Protein AF-A0A7V5WJ89-F1 (afdb_monomer)

Mean predicted aligned error: 8.5 Å

Foldseek 3Di:
DPDQDWWWDADPVPRDIDTDSQKDWPDWPQWDQPPVRDTATQTKMWHPAADPPPRHIDIDGPRPIDRPPPPDPPDD

Structure (mmCIF, N/CA/C/O backbone):
data_AF-A0A7V5WJ89-F1
#
_entry.id   AF-A0A7V5WJ89-F1
#
loop_
_atom_site.group_PDB
_atom_site.id
_atom_site.type_symbol
_atom_site.label_atom_id
_atom_site.label_alt_id
_atom_site.label_comp_id
_atom_site.label_asym_id
_atom_site.label_entity_id
_atom_site.label_seq_id
_atom_site.pdbx_PDB_ins_code
_atom_site.Cartn_x
_atom_site.Cartn_y
_atom_site.Cartn_z
_atom_site.occupancy
_atom_site.B_iso_or_equiv
_atom_site.auth_seq_id
_atom_site.auth_comp_id
_atom_site.auth_asym_id
_atom_site.auth_atom_id
_atom_site.pdbx_PDB_model_num
ATOM 1 N N . MET A 1 1 ? 3.621 22.535 5.604 1.00 38.34 1 MET A N 1
ATOM 2 C CA . MET A 1 1 ? 2.371 21.743 5.652 1.00 38.34 1 MET A CA 1
ATOM 3 C C . MET A 1 1 ? 2.572 20.523 4.763 1.00 38.34 1 MET A C 1
ATOM 5 O O . MET A 1 1 ? 2.707 20.698 3.560 1.00 38.34 1 MET A O 1
ATOM 9 N N . ALA A 1 2 ? 2.721 19.322 5.327 1.00 46.38 2 ALA A N 1
ATOM 10 C CA . ALA A 1 2 ? 2.906 18.112 4.524 1.00 46.38 2 ALA A CA 1
ATOM 11 C C . ALA A 1 2 ? 1.566 17.743 3.871 1.00 46.38 2 ALA A C 1
ATOM 13 O O . ALA A 1 2 ? 0.583 17.490 4.564 1.00 46.38 2 ALA A O 1
ATOM 14 N N . LYS A 1 3 ? 1.509 17.789 2.538 1.00 53.12 3 LYS A N 1
ATOM 15 C CA . LYS A 1 3 ? 0.321 17.430 1.760 1.00 53.12 3 LYS A CA 1
ATOM 16 C C . LYS A 1 3 ? 0.051 15.940 1.997 1.00 53.12 3 LYS A C 1
ATOM 18 O O . LYS A 1 3 ? 0.863 15.107 1.602 1.00 53.12 3 LYS A O 1
ATOM 23 N N . LYS A 1 4 ? -1.041 15.609 2.689 1.00 61.28 4 LYS A N 1
ATOM 24 C CA . LYS A 1 4 ? -1.432 14.218 2.932 1.00 61.28 4 LYS A CA 1
ATOM 25 C C . LYS A 1 4 ? -1.853 13.614 1.590 1.00 61.28 4 LYS A C 1
ATOM 27 O O . LYS A 1 4 ? -2.842 14.046 1.005 1.00 61.28 4 LYS A O 1
ATOM 32 N N . VAL A 1 5 ? -1.045 12.703 1.057 1.00 70.00 5 VAL A N 1
ATOM 33 C CA . VAL A 1 5 ? -1.351 11.987 -0.185 1.00 70.00 5 VAL A CA 1
ATOM 34 C C . VAL A 1 5 ? -2.213 10.782 0.164 1.00 70.00 5 VAL A C 1
ATOM 36 O O . VAL A 1 5 ? -1.755 9.857 0.829 1.00 70.00 5 VAL A O 1
ATOM 39 N N . ASN A 1 6 ? -3.481 10.822 -0.236 1.00 76.00 6 ASN A N 1
ATOM 40 C CA . ASN A 1 6 ? -4.375 9.677 -0.125 1.00 76.00 6 ASN A CA 1
ATOM 41 C C . ASN A 1 6 ? -4.192 8.821 -1.381 1.00 76.00 6 ASN A C 1
ATOM 43 O O . ASN A 1 6 ? -4.401 9.305 -2.495 1.00 76.00 6 ASN A O 1
ATOM 47 N N . PHE A 1 7 ? -3.780 7.570 -1.204 1.00 80.94 7 PHE A N 1
ATOM 48 C CA . PHE A 1 7 ? -3.758 6.579 -2.276 1.00 80.94 7 PHE A CA 1
ATOM 49 C C . PHE A 1 7 ? -5.019 5.725 -2.212 1.00 80.94 7 PHE A C 1
ATOM 51 O O . PHE A 1 7 ? -5.601 5.534 -1.143 1.00 80.94 7 PHE A O 1
ATOM 58 N N . LEU A 1 8 ? -5.438 5.225 -3.372 1.00 84.94 8 LEU A N 1
ATOM 59 C CA . LEU A 1 8 ? -6.558 4.302 -3.489 1.00 84.94 8 LEU A CA 1
ATOM 60 C C . LEU A 1 8 ? -6.034 2.871 -3.358 1.00 84.94 8 LEU A C 1
ATOM 62 O O . LEU A 1 8 ? -5.216 2.418 -4.159 1.00 84.94 8 LEU A O 1
ATOM 66 N N . PHE A 1 9 ? -6.526 2.172 -2.345 1.00 85.62 9 PHE A N 1
ATOM 67 C CA . PHE A 1 9 ? -6.233 0.779 -2.048 1.00 85.62 9 PHE A CA 1
ATOM 68 C C . PHE A 1 9 ? -7.457 -0.078 -2.347 1.00 85.62 9 PHE A C 1
ATOM 70 O O . PHE A 1 9 ? -8.590 0.353 -2.140 1.00 85.62 9 PHE A O 1
ATOM 77 N N . VAL A 1 10 ? -7.240 -1.307 -2.807 1.00 87.19 10 VAL A N 1
ATOM 78 C CA . VAL A 1 10 ? -8.319 -2.258 -3.101 1.00 87.19 10 VAL A CA 1
ATOM 79 C C . VAL A 1 10 ? -8.187 -3.443 -2.166 1.00 87.19 10 VAL A C 1
ATOM 81 O O . VAL A 1 10 ? -7.190 -4.148 -2.215 1.00 87.19 10 VAL A O 1
ATOM 84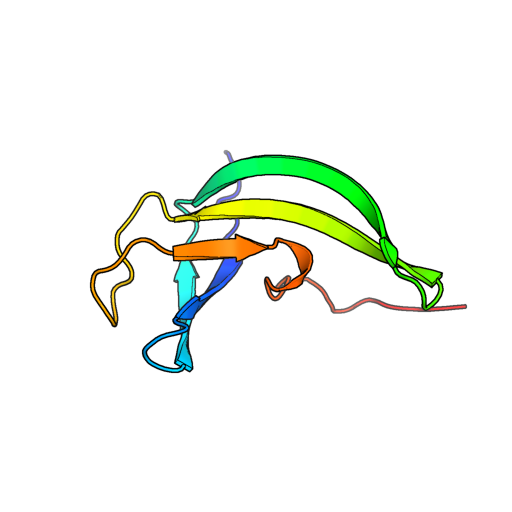 N N . CYS A 1 11 ? -9.177 -3.689 -1.312 1.00 88.25 11 CYS A N 1
ATOM 85 C CA . CYS A 1 11 ? -9.146 -4.853 -0.432 1.00 88.25 11 CYS A CA 1
ATOM 86 C C . CYS A 1 11 ? -9.218 -6.145 -1.273 1.00 88.25 11 CYS A C 1
ATOM 88 O O . CYS A 1 11 ? -10.225 -6.332 -1.953 1.00 88.25 11 CYS A O 1
ATOM 90 N N . PRO A 1 12 ? -8.223 -7.051 -1.227 1.00 84.62 12 PRO A N 1
ATOM 91 C CA . PRO A 1 12 ? -8.238 -8.285 -2.016 1.00 84.62 12 PRO A CA 1
ATOM 92 C C . PRO A 1 12 ? -9.302 -9.292 -1.551 1.00 84.62 12 PRO A C 1
ATOM 94 O O . PRO A 1 12 ? -9.789 -10.069 -2.363 1.00 84.62 12 PRO A O 1
ATOM 97 N N . ASP A 1 13 ? -9.700 -9.266 -0.272 1.00 87.44 13 ASP A N 1
ATOM 98 C CA . ASP A 1 13 ? -10.748 -10.151 0.258 1.00 87.44 13 ASP A CA 1
ATOM 99 C C . ASP A 1 13 ? -12.161 -9.712 -0.167 1.00 87.44 13 ASP A C 1
ATOM 101 O O . ASP A 1 13 ? -13.012 -10.547 -0.461 1.00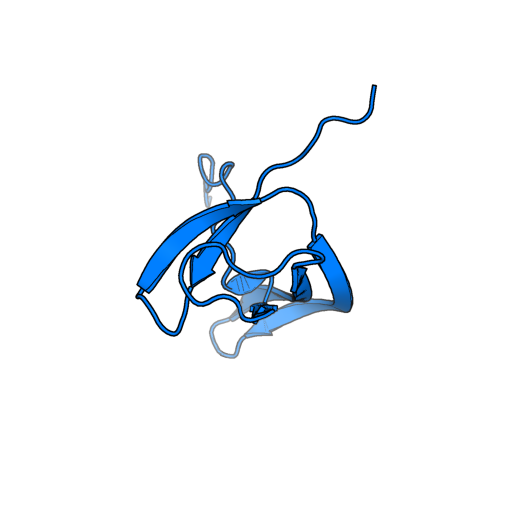 87.44 13 ASP A O 1
ATOM 105 N N . VAL A 1 14 ? -12.432 -8.401 -0.168 1.00 87.94 14 VAL A N 1
ATOM 106 C CA . VAL A 1 14 ? -13.788 -7.846 -0.383 1.00 87.94 14 VAL A CA 1
ATOM 107 C C . VAL A 1 14 ? -13.949 -7.236 -1.782 1.00 87.94 14 VAL A C 1
ATOM 109 O O . VAL A 1 14 ? -15.066 -7.004 -2.236 1.00 87.94 14 VAL A O 1
ATOM 112 N N . GLY A 1 15 ? -12.847 -6.930 -2.470 1.00 86.50 15 GLY A N 1
ATOM 113 C CA . GLY A 1 15 ? -12.829 -6.238 -3.763 1.00 86.50 15 GLY A CA 1
ATOM 114 C C . GLY A 1 15 ? -13.226 -4.759 -3.692 1.00 86.50 15 GLY A C 1
ATOM 115 O O . GLY A 1 15 ? -13.450 -4.131 -4.724 1.00 86.50 15 GLY A O 1
ATOM 116 N N . LYS A 1 16 ? -13.354 -4.184 -2.488 1.00 86.56 16 LYS A N 1
ATOM 117 C CA . LYS A 1 16 ? -13.752 -2.781 -2.300 1.00 86.56 16 LYS A CA 1
ATOM 118 C C . LYS A 1 16 ? -12.556 -1.841 -2.287 1.00 86.56 16 LYS A C 1
ATOM 120 O O . LYS A 1 16 ? -11.550 -2.110 -1.631 1.00 86.56 16 LYS A O 1
ATOM 125 N N . VAL A 1 17 ? -12.718 -0.712 -2.969 1.00 86.50 17 VAL A N 1
ATOM 126 C CA . VAL A 1 17 ? -11.738 0.376 -3.014 1.00 86.50 17 VAL A CA 1
ATOM 127 C C . VAL A 1 17 ? -11.946 1.313 -1.823 1.00 86.50 17 VAL A C 1
ATOM 129 O O . VAL A 1 17 ? -13.083 1.621 -1.466 1.00 86.50 17 VAL A O 1
ATOM 132 N N . PHE A 1 18 ? -10.858 1.767 -1.212 1.00 86.25 18 PHE A N 1
ATOM 133 C CA . PHE A 1 18 ? -10.844 2.788 -0.167 1.00 86.25 18 PHE A CA 1
ATOM 134 C C . PHE A 1 18 ? -9.625 3.688 -0.309 1.00 86.25 18 PHE A C 1
ATOM 136 O O . PHE A 1 18 ? -8.591 3.280 -0.830 1.00 86.25 18 PHE A O 1
ATOM 143 N N . GLU A 1 19 ? -9.737 4.912 0.190 1.00 86.00 19 GLU A N 1
ATOM 144 C CA . GLU A 1 19 ? -8.607 5.822 0.290 1.00 86.00 19 GLU A CA 1
ATOM 145 C C . GLU A 1 19 ? -7.922 5.689 1.652 1.00 86.00 19 GLU A C 1
ATOM 147 O O . GLU A 1 19 ? -8.579 5.627 2.690 1.00 86.00 19 GLU A O 1
ATOM 152 N N . SER A 1 20 ? -6.592 5.657 1.660 1.00 84.19 20 SER A N 1
ATOM 153 C CA . SER A 1 20 ? -5.818 5.805 2.891 1.00 84.19 20 SER A CA 1
ATOM 154 C C . SER A 1 20 ? -4.535 6.585 2.624 1.00 84.19 20 SER A C 1
ATOM 156 O O . SER A 1 20 ? -3.964 6.570 1.533 1.00 84.19 20 SER A O 1
ATOM 158 N N . SER A 1 21 ? -4.097 7.313 3.644 1.00 85.06 21 SER A N 1
ATOM 159 C CA . SER A 1 21 ? -2.800 7.993 3.687 1.00 85.06 21 SER A CA 1
ATOM 160 C C . SER A 1 21 ? -1.864 7.404 4.738 1.00 85.06 21 SER A C 1
ATOM 162 O O . SER A 1 21 ? -0.707 7.813 4.809 1.00 85.06 21 SER A O 1
ATOM 164 N N . ALA A 1 22 ? -2.338 6.463 5.559 1.00 85.94 22 ALA A N 1
ATOM 165 C CA . ALA A 1 22 ? -1.531 5.798 6.572 1.00 85.94 22 ALA A CA 1
ATOM 166 C C . ALA A 1 22 ? -0.941 4.516 5.979 1.00 85.94 22 ALA A C 1
ATOM 168 O O . ALA A 1 22 ? -1.441 3.410 6.184 1.00 85.94 22 ALA A O 1
ATOM 169 N N . PHE A 1 23 ? 0.125 4.679 5.199 1.00 86.62 23 PHE A N 1
ATOM 170 C CA . PHE A 1 23 ? 0.875 3.567 4.635 1.00 86.62 23 PHE A CA 1
ATOM 171 C C . PHE A 1 23 ? 2.374 3.765 4.838 1.00 86.62 23 PHE A C 1
ATOM 173 O O . PHE A 1 23 ? 2.881 4.886 4.874 1.00 86.62 23 PHE A O 1
ATOM 180 N N . SER A 1 24 ? 3.075 2.643 4.933 1.00 87.62 24 SER A N 1
ATOM 181 C CA . SER A 1 24 ? 4.521 2.569 5.096 1.00 87.62 24 SER A CA 1
ATOM 182 C C . SER A 1 24 ? 5.113 1.772 3.944 1.00 87.62 24 SER A C 1
ATOM 184 O O . SER A 1 24 ? 4.586 0.727 3.560 1.00 87.62 24 SER A O 1
ATOM 186 N N . ILE A 1 25 ? 6.214 2.258 3.378 1.00 88.00 25 ILE A N 1
ATOM 187 C CA . ILE A 1 25 ? 6.944 1.547 2.326 1.00 88.00 25 ILE A CA 1
ATOM 188 C C . ILE A 1 25 ? 7.762 0.443 3.000 1.00 88.00 25 ILE A C 1
ATOM 190 O O . ILE A 1 25 ? 8.648 0.733 3.798 1.00 88.00 25 ILE A O 1
ATOM 194 N N . LEU A 1 26 ? 7.446 -0.816 2.696 1.00 88.00 26 LEU A N 1
ATOM 195 C CA . LEU A 1 26 ? 8.183 -1.979 3.194 1.00 88.00 26 LEU A CA 1
ATOM 196 C C . LEU A 1 26 ? 9.449 -2.233 2.380 1.00 88.00 26 LEU A C 1
ATOM 198 O O . LEU A 1 26 ? 10.491 -2.566 2.932 1.00 88.00 26 LEU A O 1
ATOM 202 N N . GLU A 1 27 ? 9.354 -2.103 1.060 1.00 87.62 27 GLU A N 1
ATOM 203 C CA . GLU A 1 27 ? 10.460 -2.367 0.144 1.00 87.62 27 GLU A CA 1
ATOM 204 C C . GLU A 1 27 ? 10.343 -1.421 -1.049 1.00 87.62 27 GLU A C 1
ATOM 206 O O . GLU A 1 27 ? 9.243 -1.181 -1.540 1.00 87.62 27 GLU A O 1
ATOM 211 N N . ASN A 1 28 ? 11.457 -0.871 -1.522 1.00 87.31 28 ASN A N 1
ATOM 212 C CA . ASN A 1 28 ? 11.493 -0.053 -2.729 1.00 87.31 28 ASN A CA 1
ATOM 213 C C . ASN A 1 28 ? 12.710 -0.458 -3.556 1.00 87.31 28 ASN A C 1
ATOM 215 O O . ASN A 1 28 ? 13.840 -0.120 -3.205 1.00 87.31 28 ASN A O 1
ATOM 219 N N . ARG A 1 29 ? 12.471 -1.196 -4.639 1.00 83.31 29 ARG A N 1
ATOM 220 C CA . ARG A 1 29 ? 13.495 -1.620 -5.601 1.00 83.31 29 ARG A CA 1
ATOM 221 C C . ARG A 1 29 ? 13.621 -0.663 -6.786 1.00 83.31 29 ARG A C 1
ATOM 223 O O . ARG A 1 29 ? 14.403 -0.913 -7.696 1.00 83.31 29 ARG A O 1
ATOM 230 N N . GLY A 1 30 ? 12.897 0.455 -6.761 1.00 85.31 30 GLY A N 1
ATOM 231 C CA . GLY A 1 30 ? 12.885 1.440 -7.830 1.00 85.31 30 GLY A CA 1
ATOM 232 C C . GLY A 1 30 ? 12.049 0.997 -9.027 1.00 85.31 30 GLY A C 1
ATOM 233 O O . GLY A 1 30 ? 11.136 0.181 -8.919 1.00 85.31 30 GLY A O 1
ATOM 234 N N . VAL A 1 31 ? 12.319 1.603 -10.180 1.00 83.31 31 VAL A N 1
ATOM 235 C CA . VAL A 1 31 ? 11.591 1.30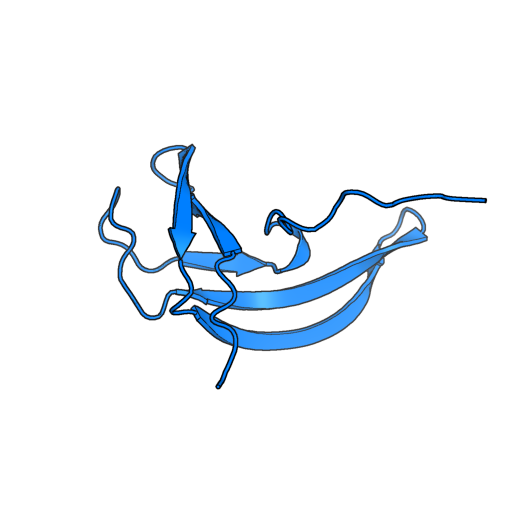9 -11.416 1.00 83.31 31 VAL A CA 1
ATOM 236 C C . VAL A 1 31 ? 12.206 0.082 -12.078 1.00 83.31 31 VAL A C 1
ATOM 238 O O . VAL A 1 31 ? 13.366 0.115 -12.484 1.00 83.31 31 VAL A O 1
ATOM 241 N N . VAL A 1 32 ? 11.413 -0.976 -12.214 1.00 85.44 32 VAL A N 1
ATOM 242 C CA . VAL A 1 32 ? 11.751 -2.169 -12.991 1.00 85.44 32 VAL A CA 1
ATOM 243 C C . VAL A 1 32 ? 11.090 -2.088 -14.359 1.00 85.44 32 VAL A C 1
ATOM 245 O O . VAL A 1 32 ? 10.020 -1.494 -14.519 1.00 85.44 32 VAL A O 1
ATOM 248 N N . ILE A 1 33 ? 11.754 -2.664 -15.352 1.00 84.06 33 ILE A N 1
ATOM 249 C CA . ILE A 1 33 ? 11.209 -2.811 -16.696 1.00 84.06 33 ILE A CA 1
ATOM 250 C C . ILE A 1 33 ? 10.655 -4.229 -16.781 1.00 84.06 33 ILE A C 1
ATOM 252 O O . ILE A 1 33 ? 11.401 -5.188 -16.593 1.00 84.06 33 ILE A O 1
ATOM 256 N N . ASP A 1 34 ? 9.351 -4.339 -16.999 1.00 79.44 34 ASP A N 1
ATOM 257 C CA . ASP A 1 34 ? 8.680 -5.614 -17.236 1.00 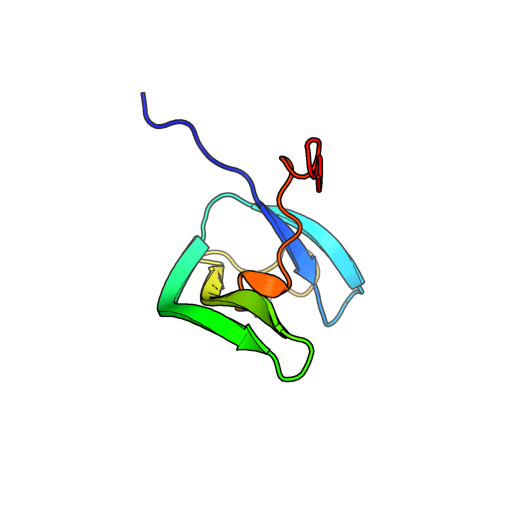79.44 34 ASP A CA 1
ATOM 258 C C . ASP A 1 34 ? 9.062 -6.186 -18.616 1.00 79.44 34 ASP A C 1
ATOM 260 O O . ASP A 1 34 ? 9.551 -5.456 -19.482 1.00 79.44 34 ASP A O 1
ATOM 264 N N . GLU A 1 35 ? 8.817 -7.475 -18.852 1.00 78.69 35 GLU A N 1
ATOM 265 C CA . GLU A 1 35 ? 9.115 -8.166 -20.118 1.00 78.69 35 GLU A CA 1
ATOM 266 C C . GLU A 1 35 ? 8.476 -7.483 -21.342 1.00 78.69 35 GLU A C 1
ATOM 268 O O . GLU A 1 35 ? 9.022 -7.543 -22.443 1.00 78.69 35 GLU A O 1
ATOM 273 N N . GLY A 1 36 ? 7.369 -6.753 -21.152 1.00 79.62 36 GLY A N 1
ATOM 274 C CA . GLY A 1 36 ? 6.743 -5.924 -22.191 1.00 79.62 36 GLY A CA 1
ATOM 275 C C . GLY A 1 36 ? 7.415 -4.568 -22.464 1.00 79.62 36 GLY A C 1
ATOM 276 O O . GLY A 1 36 ? 6.885 -3.779 -23.244 1.00 79.62 36 GLY A O 1
ATOM 277 N N . GLY A 1 37 ? 8.531 -4.242 -21.805 1.00 83.12 37 GLY A N 1
ATOM 278 C CA . GLY A 1 37 ? 9.197 -2.934 -21.892 1.00 83.12 37 GLY A CA 1
ATOM 279 C C . GLY A 1 37 ? 8.535 -1.831 -21.053 1.00 83.12 37 GLY A C 1
ATOM 280 O O . GLY A 1 37 ? 8.945 -0.668 -21.112 1.00 83.12 37 GLY A O 1
ATOM 281 N N . ASN A 1 38 ? 7.523 -2.178 -20.255 1.00 80.50 38 ASN A N 1
ATOM 282 C CA . ASN A 1 38 ? 6.794 -1.233 -19.414 1.00 80.50 38 ASN A CA 1
ATOM 283 C C . ASN A 1 38 ? 7.590 -0.906 -18.151 1.00 80.50 38 ASN A C 1
ATOM 285 O O . ASN A 1 38 ? 8.090 -1.794 -17.469 1.00 80.50 38 ASN A O 1
ATOM 289 N N . LYS A 1 39 ? 7.678 0.382 -17.813 1.00 81.00 39 LYS A N 1
ATOM 290 C CA . LYS A 1 39 ? 8.328 0.851 -16.586 1.00 81.00 39 LYS A CA 1
ATOM 291 C C . LYS A 1 39 ? 7.328 0.837 -15.437 1.00 81.00 39 LYS A C 1
ATOM 293 O O . LYS A 1 39 ? 6.394 1.635 -15.425 1.00 81.00 39 LYS A O 1
ATOM 298 N N . THR A 1 40 ? 7.558 -0.021 -14.456 1.00 80.12 40 THR A N 1
ATOM 299 C CA . THR A 1 40 ? 6.724 -0.162 -13.256 1.00 80.12 40 THR A CA 1
ATOM 300 C C . THR A 1 40 ? 7.546 0.064 -11.998 1.00 80.12 40 THR A C 1
ATOM 302 O O . THR A 1 40 ? 8.705 -0.331 -11.928 1.00 80.12 40 THR A O 1
ATOM 305 N N . LEU A 1 41 ? 6.963 0.711 -10.991 1.00 82.56 41 LEU A N 1
ATOM 306 C CA . LEU A 1 41 ? 7.638 0.942 -9.716 1.00 82.56 41 LEU A CA 1
ATOM 307 C C . LEU A 1 41 ? 7.528 -0.311 -8.836 1.00 82.56 41 LEU A C 1
ATOM 309 O O . LEU A 1 41 ? 6.481 -0.559 -8.237 1.00 82.56 41 LEU A O 1
ATOM 313 N N . ASP A 1 42 ? 8.614 -1.076 -8.716 1.00 84.50 42 ASP A N 1
ATOM 314 C CA . ASP A 1 42 ? 8.688 -2.230 -7.817 1.00 84.50 42 ASP A CA 1
ATOM 315 C C . ASP A 1 42 ? 8.924 -1.758 -6.380 1.00 84.50 42 ASP A C 1
ATOM 317 O O . ASP A 1 42 ? 10.017 -1.810 -5.819 1.00 84.50 42 ASP A O 1
ATOM 321 N N . ALA A 1 43 ? 7.866 -1.226 -5.785 1.00 86.94 43 ALA A N 1
ATOM 322 C CA . ALA A 1 43 ? 7.818 -0.916 -4.370 1.00 86.94 43 ALA A CA 1
ATOM 323 C C . ALA A 1 43 ? 6.651 -1.657 -3.726 1.00 86.94 43 ALA A C 1
ATOM 325 O O . ALA A 1 43 ? 5.594 -1.818 -4.330 1.00 86.94 43 ALA A O 1
ATOM 326 N N . LYS A 1 44 ? 6.832 -2.105 -2.489 1.00 89.81 44 LYS A N 1
ATOM 327 C CA . LYS A 1 44 ? 5.789 -2.690 -1.653 1.00 89.81 44 LYS A CA 1
ATOM 328 C C . LYS A 1 44 ? 5.466 -1.723 -0.540 1.00 89.81 44 LYS A C 1
ATOM 330 O O . LYS A 1 44 ? 6.361 -1.254 0.162 1.00 89.81 44 LYS A O 1
ATOM 335 N N . VAL A 1 45 ? 4.186 -1.473 -0.345 1.00 88.56 45 VAL A N 1
ATOM 336 C CA . VAL A 1 45 ? 3.680 -0.671 0.759 1.00 88.56 45 VAL A CA 1
ATOM 337 C C . VAL A 1 45 ? 2.713 -1.497 1.584 1.00 88.56 45 VAL A C 1
ATOM 339 O O . VAL A 1 45 ? 1.994 -2.338 1.056 1.00 88.56 45 VAL A O 1
ATOM 342 N N . THR A 1 46 ? 2.684 -1.261 2.883 1.00 90.00 46 THR A N 1
ATOM 343 C CA . THR A 1 46 ? 1.666 -1.806 3.778 1.00 90.00 46 THR A CA 1
ATOM 344 C C . THR A 1 46 ? 0.841 -0.671 4.334 1.00 90.00 46 THR A C 1
ATOM 346 O O . THR A 1 46 ? 1.365 0.414 4.582 1.00 90.00 46 THR A O 1
ATOM 349 N N . LEU A 1 47 ? -0.435 -0.933 4.584 1.00 88.50 47 LEU A N 1
ATOM 350 C CA . LEU A 1 47 ? -1.220 -0.044 5.428 1.00 88.50 47 LEU A CA 1
ATOM 351 C C . LEU A 1 47 ? -0.711 -0.138 6.867 1.00 88.50 47 LEU A C 1
ATOM 353 O O . LEU A 1 47 ? -0.405 -1.230 7.360 1.00 88.50 47 LEU A O 1
ATOM 357 N N . ASP A 1 48 ? -0.592 1.015 7.515 1.00 87.56 48 ASP A N 1
ATOM 358 C CA . ASP A 1 48 ? -0.299 1.092 8.945 1.00 87.56 48 ASP A CA 1
ATOM 359 C C . ASP A 1 48 ? -1.533 0.668 9.756 1.00 87.56 48 ASP A C 1
ATOM 361 O O . ASP A 1 48 ? -1.434 -0.064 10.745 1.00 87.56 48 ASP A O 1
ATOM 365 N N . GLU A 1 49 ? -2.710 1.028 9.246 1.00 88.12 49 GLU A N 1
ATOM 366 C CA . GLU A 1 49 ? -4.022 0.658 9.764 1.00 88.12 49 GLU A CA 1
ATOM 367 C C . GLU A 1 49 ? -4.563 -0.653 9.165 1.00 88.12 49 GLU A C 1
ATOM 369 O O . GLU A 1 49 ? -4.177 -1.103 8.083 1.00 88.12 49 GLU A O 1
ATOM 374 N N . SER A 1 50 ? -5.479 -1.291 9.891 1.00 87.56 50 SER A N 1
ATOM 375 C CA . SER A 1 50 ? -6.222 -2.449 9.393 1.00 87.56 50 SER A CA 1
ATOM 376 C C . SER A 1 50 ? -7.248 -2.012 8.349 1.00 87.56 50 SER A C 1
ATOM 378 O O . SER A 1 50 ? -7.916 -0.996 8.525 1.00 87.56 50 SER A O 1
ATOM 380 N N . CYS A 1 51 ? -7.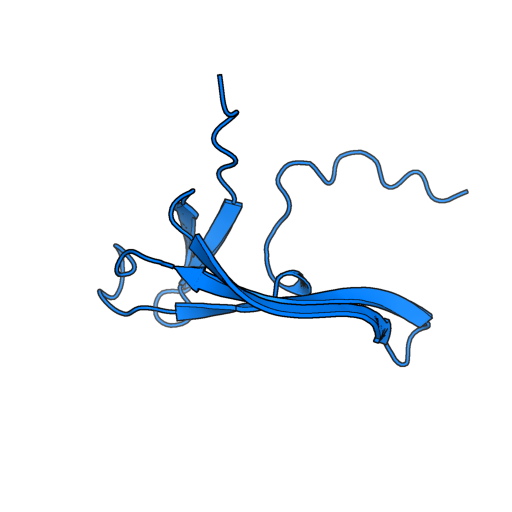430 -2.798 7.287 1.00 86.94 51 CYS A N 1
ATOM 381 C CA . CYS A 1 51 ? -8.431 -2.502 6.268 1.00 86.94 51 CYS A CA 1
ATOM 382 C C . CYS A 1 51 ? -9.834 -2.391 6.899 1.00 86.94 51 CYS A C 1
ATOM 384 O O . CYS A 1 51 ? -10.252 -3.323 7.591 1.00 86.94 51 CYS A O 1
ATOM 386 N N . PRO A 1 52 ? -10.601 -1.320 6.625 1.00 86.00 52 PRO A N 1
ATOM 387 C CA . PRO A 1 52 ? -11.917 -1.111 7.235 1.00 86.00 52 PRO A CA 1
ATOM 388 C C . PRO A 1 52 ? -12.974 -2.124 6.772 1.00 86.00 52 PRO A C 1
ATOM 390 O O . PRO A 1 52 ? -14.037 -2.220 7.378 1.00 86.00 52 PRO A O 1
ATOM 393 N N . PHE A 1 53 ? -12.704 -2.879 5.702 1.00 88.44 53 PHE A N 1
ATOM 394 C CA . PHE A 1 53 ? -13.647 -3.854 5.154 1.00 88.44 53 PHE A CA 1
ATOM 395 C C . PHE A 1 53 ? -13.438 -5.272 5.686 1.00 88.44 53 PHE A C 1
ATOM 397 O O . PHE A 1 53 ? -14.412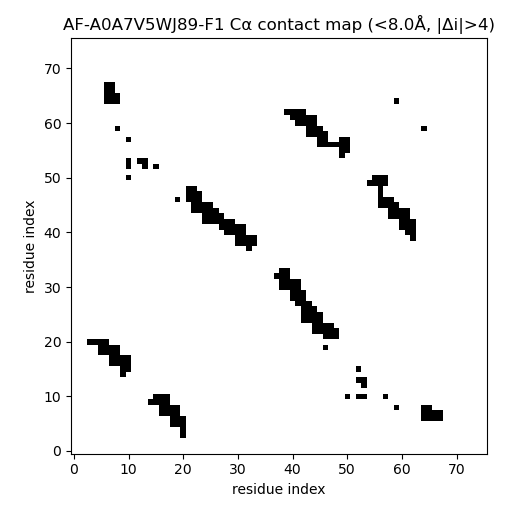 -5.947 6.001 1.00 88.44 53 PHE A O 1
ATOM 404 N N . CYS A 1 54 ? -12.189 -5.737 5.776 1.00 89.00 54 CYS A N 1
ATOM 405 C CA . CYS A 1 54 ? -11.873 -7.107 6.200 1.00 89.00 54 CYS A CA 1
ATOM 406 C C . CYS A 1 54 ? -11.142 -7.185 7.552 1.00 89.00 54 CYS A C 1
ATOM 408 O O . CYS A 1 54 ? -10.962 -8.277 8.088 1.00 89.00 54 CYS A O 1
ATOM 410 N N . GLY A 1 55 ? -10.677 -6.054 8.093 1.00 87.44 55 GLY A N 1
ATOM 411 C CA . GLY A 1 55 ? -9.935 -5.976 9.353 1.00 87.44 55 GLY A CA 1
ATOM 412 C C . GLY A 1 55 ? -8.476 -6.441 9.287 1.00 87.44 55 GLY A C 1
ATOM 413 O O . GLY A 1 55 ? -7.808 -6.468 10.320 1.00 87.44 55 GLY A O 1
ATOM 414 N N . ARG A 1 56 ? -7.951 -6.801 8.108 1.00 87.31 56 ARG A N 1
ATOM 415 C CA . ARG A 1 56 ? -6.571 -7.292 7.930 1.00 87.31 56 ARG A CA 1
ATOM 416 C C . ARG A 1 56 ? -5.644 -6.194 7.410 1.00 87.31 56 ARG A C 1
ATOM 418 O O . ARG A 1 56 ? -6.085 -5.269 6.729 1.00 87.31 56 ARG A O 1
ATOM 425 N N . LYS A 1 57 ? -4.347 -6.305 7.708 1.00 87.06 57 LYS A N 1
ATOM 426 C CA . LYS A 1 57 ? -3.313 -5.463 7.090 1.00 87.06 57 LYS A CA 1
ATOM 427 C C . LYS A 1 57 ? -2.880 -6.088 5.771 1.00 87.06 57 LYS A C 1
ATOM 429 O O . LYS A 1 57 ? -2.487 -7.252 5.736 1.00 87.06 57 LYS A O 1
ATOM 434 N N . HIS A 1 58 ? -2.965 -5.311 4.701 1.00 85.69 58 HIS A N 1
ATOM 435 C CA . HIS A 1 58 ? -2.598 -5.751 3.362 1.00 85.69 58 HIS A CA 1
ATOM 436 C C . HIS A 1 58 ? -1.305 -5.084 2.912 1.00 85.69 58 HIS A C 1
ATOM 438 O O . HIS A 1 58 ? -1.073 -3.903 3.184 1.00 85.69 58 HIS A O 1
ATOM 444 N N . VAL A 1 59 ? -0.500 -5.861 2.189 1.00 87.75 59 VAL A N 1
ATOM 445 C CA . VAL A 1 59 ? 0.678 -5.382 1.475 1.00 87.75 59 VAL A CA 1
ATOM 446 C C . VAL A 1 59 ? 0.308 -5.249 0.006 1.00 87.75 59 VAL A C 1
ATOM 448 O O . VAL A 1 59 ? -0.183 -6.199 -0.597 1.00 87.75 59 VAL A O 1
ATOM 451 N N . TYR A 1 60 ? 0.562 -4.078 -0.555 1.00 86.38 60 TYR A N 1
ATOM 452 C CA . TYR A 1 60 ? 0.260 -3.718 -1.931 1.00 86.38 60 TYR A CA 1
ATOM 453 C C . TYR A 1 60 ? 1.544 -3.410 -2.679 1.00 86.38 60 TYR A C 1
ATOM 455 O O . TYR A 1 60 ? 2.461 -2.800 -2.121 1.00 86.38 60 TYR A O 1
ATOM 463 N N . ARG A 1 61 ? 1.611 -3.779 -3.957 1.00 84.69 61 ARG A N 1
ATOM 464 C CA . ARG A 1 61 ? 2.653 -3.248 -4.836 1.00 84.69 61 ARG A CA 1
ATOM 465 C C . ARG A 1 61 ? 2.251 -1.857 -5.299 1.00 84.69 61 ARG A C 1
ATOM 467 O O . ARG A 1 61 ? 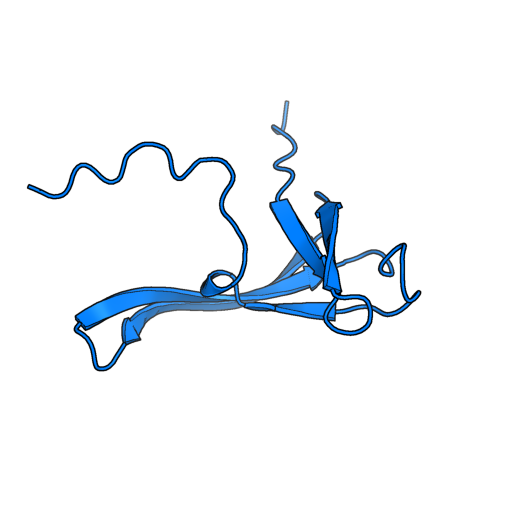1.109 -1.639 -5.681 1.00 84.69 61 ARG A O 1
ATOM 474 N N . ALA A 1 62 ? 3.194 -0.925 -5.321 1.00 81.88 62 ALA A N 1
ATOM 475 C CA . ALA A 1 62 ? 2.974 0.427 -5.817 1.00 81.88 62 ALA A CA 1
ATOM 476 C C . ALA A 1 62 ? 2.496 0.432 -7.279 1.00 81.88 62 ALA A C 1
ATOM 478 O O . ALA A 1 62 ? 1.697 1.286 -7.641 1.00 81.88 62 ALA A O 1
ATOM 479 N N . SER A 1 63 ? 2.908 -0.553 -8.084 1.00 76.69 63 SER A N 1
ATOM 480 C CA . SER A 1 63 ? 2.393 -0.777 -9.444 1.00 76.69 63 SER A CA 1
ATOM 481 C C . SER A 1 63 ? 0.902 -1.125 -9.511 1.00 76.69 63 SER A C 1
ATOM 483 O O . SER A 1 63 ? 0.280 -0.891 -10.539 1.00 76.69 63 SER A O 1
ATOM 485 N N . GLU A 1 64 ? 0.332 -1.698 -8.450 1.00 76.00 64 GLU A N 1
ATOM 486 C CA . GLU A 1 64 ? -1.095 -2.046 -8.368 1.00 76.00 64 GLU A CA 1
ATOM 487 C C . GLU A 1 64 ? -1.927 -0.923 -7.738 1.00 76.00 64 GLU A C 1
ATOM 489 O O . GLU A 1 64 ? -3.157 -0.950 -7.789 1.00 76.00 64 GLU A O 1
ATOM 494 N N . LEU A 1 65 ? -1.269 0.076 -7.139 1.00 75.38 65 LEU A N 1
ATOM 495 C CA . LEU A 1 65 ? -1.955 1.235 -6.592 1.00 75.38 65 LEU A CA 1
ATOM 496 C C . LEU A 1 65 ? -2.405 2.150 -7.719 1.00 75.38 65 LEU A C 1
ATOM 498 O O . LEU A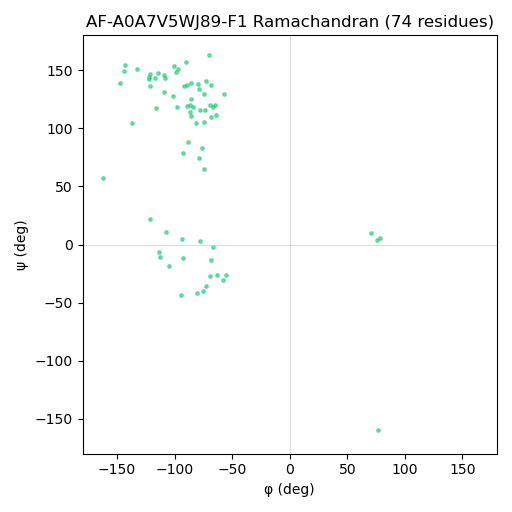 1 65 ? -1.627 2.579 -8.573 1.00 75.38 65 LEU A O 1
ATOM 502 N N . LEU A 1 66 ? -3.681 2.512 -7.669 1.00 67.50 66 LEU A N 1
ATOM 503 C CA . LEU A 1 66 ? -4.240 3.494 -8.577 1.00 67.50 66 LEU A CA 1
ATOM 504 C C . LEU A 1 66 ? -3.744 4.874 -8.142 1.00 67.50 66 LEU A C 1
ATOM 506 O O . LEU A 1 66 ? -4.180 5.429 -7.132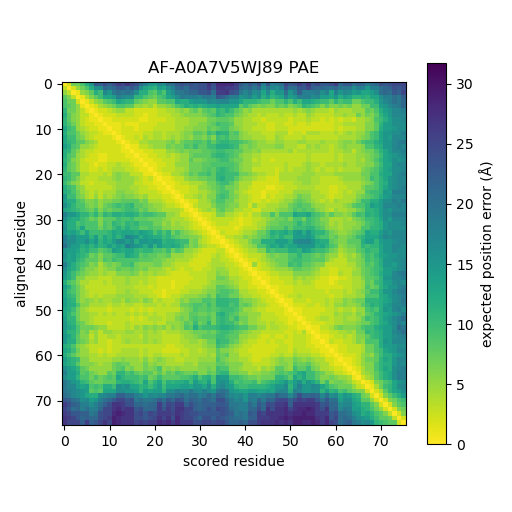 1.00 67.50 66 LEU A O 1
ATOM 510 N N . CYS A 1 67 ? -2.803 5.425 -8.905 1.00 61.91 67 CYS A N 1
ATOM 511 C CA . CYS A 1 67 ? -2.366 6.801 -8.731 1.00 61.91 67 CYS A CA 1
ATOM 512 C C . CYS A 1 67 ? -3.531 7.746 -9.089 1.00 61.91 67 CYS A C 1
ATOM 514 O O . CYS A 1 67 ? -3.920 7.799 -10.255 1.00 61.91 67 CYS A O 1
ATOM 516 N N . PRO A 1 68 ? -4.046 8.575 -8.159 1.00 58.12 68 PRO A N 1
ATOM 517 C CA . PRO A 1 68 ? -5.140 9.514 -8.449 1.00 58.12 68 PRO A CA 1
ATOM 518 C C . PRO A 1 68 ? -4.745 10.637 -9.430 1.00 58.12 68 PRO A C 1
ATOM 520 O O . PRO A 1 68 ? -5.566 11.477 -9.780 1.00 58.12 68 PRO A O 1
ATOM 523 N N . TYR A 1 69 ? -3.481 10.662 -9.866 1.00 56.25 69 TYR A N 1
ATOM 524 C CA . TYR A 1 69 ? -2.903 11.646 -10.779 1.00 56.25 69 TYR A CA 1
ATOM 525 C C . TYR A 1 69 ? -2.629 11.105 -12.191 1.00 56.25 69 TYR A C 1
ATOM 527 O O . TYR A 1 69 ? -1.976 11.790 -12.979 1.00 56.25 69 TYR A O 1
ATOM 535 N N . THR A 1 70 ? -3.111 9.909 -12.553 1.00 52.34 70 THR A N 1
ATOM 536 C CA . THR A 1 70 ? -3.005 9.393 -13.933 1.00 52.34 70 THR A CA 1
ATOM 537 C C . THR A 1 70 ? -3.995 10.108 -14.860 1.00 52.34 70 THR A C 1
ATOM 539 O O . THR A 1 70 ? -4.942 9.521 -15.370 1.00 52.34 70 THR A O 1
ATOM 542 N N . GLY A 1 71 ? -3.782 11.409 -15.048 1.00 45.12 71 GLY A N 1
ATOM 543 C CA . GLY A 1 71 ? -4.500 12.291 -15.967 1.00 45.12 71 GLY A CA 1
ATOM 544 C C . GLY A 1 71 ? -3.576 12.963 -16.985 1.00 45.12 71 GLY A C 1
ATOM 545 O O . GLY A 1 71 ? -3.919 14.019 -17.503 1.00 45.12 71 GLY A O 1
ATOM 546 N N . SER A 1 72 ? -2.395 12.395 -17.258 1.00 41.22 72 SER A N 1
ATOM 547 C CA . SER A 1 72 ? -1.487 12.902 -18.298 1.00 41.22 72 SER A CA 1
ATOM 548 C C . SER A 1 72 ? -0.423 11.878 -18.723 1.00 41.22 72 SER A C 1
ATOM 550 O O . SER A 1 72 ? 0.773 12.148 -18.718 1.00 41.22 72 SER A O 1
ATOM 552 N N . MET A 1 73 ? -0.854 10.694 -19.173 1.00 45.38 73 MET A N 1
ATOM 553 C CA . MET A 1 73 ? -0.087 9.966 -20.193 1.00 45.38 73 MET A CA 1
ATOM 554 C C . MET A 1 73 ? -0.345 10.645 -21.545 1.00 45.38 73 MET A C 1
ATOM 556 O O . MET A 1 73 ? -1.208 10.223 -22.306 1.00 45.38 73 MET A O 1
ATOM 560 N N . THR A 1 74 ? 0.385 11.723 -21.843 1.00 39.38 74 THR A N 1
ATOM 561 C CA . THR A 1 74 ? 0.646 12.084 -23.242 1.00 39.38 74 THR A CA 1
ATOM 562 C C . THR A 1 74 ? 1.911 11.340 -23.648 1.00 39.38 74 THR A C 1
ATOM 564 O O . THR A 1 74 ? 3.032 11.784 -23.415 1.00 39.38 74 THR A O 1
ATOM 567 N N . GLY A 1 75 ? 1.720 10.116 -24.138 1.00 50.53 75 GLY A N 1
ATOM 568 C CA . GLY A 1 75 ? 2.743 9.445 -24.921 1.00 50.53 75 GLY A CA 1
ATOM 569 C C . GLY A 1 75 ? 2.858 10.172 -26.255 1.00 50.53 75 GLY A C 1
ATOM 570 O O . GLY A 1 75 ? 1.877 10.268 -26.993 1.00 50.53 75 GLY A O 1
ATOM 571 N N . LYS A 1 76 ? 4.043 10.697 -26.546 1.00 39.72 76 LYS A N 1
ATOM 572 C CA . LYS A 1 76 ? 4.470 11.005 -27.904 1.00 39.72 76 LYS A CA 1
ATOM 573 C C . LYS A 1 76 ? 5.893 10.523 -28.100 1.00 39.72 76 LYS A C 1
ATOM 575 O O . LYS A 1 76 ? 6.680 10.668 -27.139 1.00 39.72 76 LYS A O 1
#

Nearest PDB structures (foldseek):
  3klw-assembly1_A  TM=4.878E-01  e=4.202E+00  Bordetella pertussis
  7xi3-assembly1_A  TM=3.590E-01  e=3.963E+00  Mus musculus
  1pfs-assembly1_B  TM=4.509E-01  e=8.492E+00  Pseudomonas phage Pf3
  4zpk-assembly1_A  TM=3.387E-01  e=5.633E+00  Mus musculus
  5f5y-assembly1_A  TM=3.063E-01  e=5.974E+00  Drosophila melanogaster

Sequence (76 aa):
MAKKVNFLFVCPDVGKVFESSAFSILENRGVVIDEGGNKTLDAKVTLDESCPFCGRKHVYRASELLCPYTGSMTGK

Secondary structure (DSSP, 8-state):
-----PEEEE-TTT--EEEE--EEEEEEEEEEEPTTS-EEEEEEEEESSPPTTTS---EEEGGGSB-TT-------

pLDDT: mean 77.98, std 14.66, range [38.34, 90.0]

Solvent-accessible surface area (backbone atoms only — not comparable to full-atom values): 4908 Å² total; per-residue (Å²): 132,85,80,82,63,64,40,44,45,65,41,87,90,78,69,48,75,45,76,50,61,58,62,45,78,77,45,77,76,47,74,42,69,46,98,88,70,47,81,39,45,50,26,34,32,30,44,75,53,55,37,92,87,80,65,48,69,54,77,42,47,52,66,75,41,54,62,94,73,82,81,72,87,78,84,128

Radius of gyration: 13.75 Å; Cα contacts (8 Å, |Δi|>4): 122; chains: 1; bounding box: 27×32×38 Å